Protein AF-A0A538MNM1-F1 (afdb_monomer_lite)

Structure (mmCIF, N/CA/C/O backbone):
data_AF-A0A538MNM1-F1
#
_entry.id   AF-A0A538MNM1-F1
#
loop_
_atom_site.group_PDB
_atom_site.id
_atom_site.type_symbol
_atom_site.label_atom_id
_atom_site.label_alt_id
_atom_site.label_comp_id
_atom_site.label_asym_id
_atom_site.label_entity_id
_atom_site.label_seq_id
_atom_site.pdbx_PDB_ins_code
_atom_site.Cartn_x
_atom_site.Cartn_y
_atom_site.Cartn_z
_atom_site.occupancy
_atom_site.B_iso_or_equiv
_atom_site.auth_seq_id
_atom_site.auth_comp_id
_atom_site.auth_asym_id
_atom_site.auth_atom_id
_atom_site.pdbx_PDB_model_num
ATOM 1 N N . MET A 1 1 ? 36.331 -18.711 -17.391 1.00 46.97 1 MET A N 1
ATOM 2 C CA . MET A 1 1 ? 35.093 -18.737 -18.204 1.00 46.97 1 MET A CA 1
ATOM 3 C C . MET A 1 1 ? 33.876 -18.802 -17.278 1.00 46.97 1 MET A C 1
ATOM 5 O O . MET A 1 1 ? 33.216 -19.825 -17.212 1.00 46.97 1 MET A O 1
ATOM 9 N N . LEU A 1 2 ? 33.621 -17.735 -16.508 1.00 52.34 2 LEU A N 1
ATOM 10 C CA . LEU A 1 2 ? 32.503 -17.652 -15.543 1.00 52.34 2 LEU A CA 1
ATOM 11 C C . LEU A 1 2 ? 31.282 -16.895 -16.106 1.00 52.34 2 LEU A C 1
ATOM 13 O O . LEU A 1 2 ? 30.198 -16.964 -15.539 1.00 52.34 2 LEU A O 1
ATOM 17 N N . LEU A 1 3 ? 31.442 -16.253 -17.268 1.00 58.28 3 LEU A N 1
ATOM 18 C CA . LEU A 1 3 ? 30.404 -15.478 -17.957 1.00 58.28 3 LEU A CA 1
ATOM 19 C C . LEU A 1 3 ? 29.110 -16.267 -18.270 1.00 58.28 3 LEU A C 1
ATOM 21 O O . LEU A 1 3 ? 28.033 -15.699 -18.104 1.00 58.28 3 LEU A O 1
ATOM 25 N N . PRO A 1 4 ? 29.139 -17.566 -18.646 1.00 61.34 4 PRO A N 1
ATOM 26 C CA . PRO A 1 4 ? 27.897 -18.319 -18.862 1.00 61.34 4 PRO A CA 1
ATOM 27 C C . PRO A 1 4 ? 27.121 -18.600 -17.564 1.00 61.34 4 PRO A C 1
ATOM 29 O O . PRO A 1 4 ? 25.900 -18.735 -17.586 1.00 61.34 4 PRO A O 1
ATOM 32 N N . ILE A 1 5 ? 27.820 -18.677 -16.427 1.00 59.09 5 ILE A N 1
ATOM 33 C CA . ILE A 1 5 ? 27.233 -18.986 -15.115 1.00 59.09 5 ILE A CA 1
ATOM 34 C C . ILE A 1 5 ? 26.576 -17.735 -14.516 1.00 59.09 5 ILE A C 1
ATOM 36 O O . ILE A 1 5 ? 25.496 -17.836 -13.938 1.00 59.09 5 ILE A O 1
ATOM 40 N N . GLU A 1 6 ? 27.161 -16.552 -14.728 1.00 53.91 6 GLU A N 1
ATOM 41 C CA . GLU A 1 6 ? 26.518 -15.269 -14.402 1.00 53.91 6 GLU A CA 1
ATOM 42 C C . GLU A 1 6 ? 25.261 -15.019 -15.254 1.00 53.91 6 GLU A C 1
ATOM 44 O O . GLU A 1 6 ? 24.259 -14.524 -14.744 1.00 53.91 6 GLU A O 1
ATOM 49 N N . GLY A 1 7 ? 25.250 -15.444 -16.523 1.00 58.72 7 GLY A N 1
ATOM 50 C CA . GLY A 1 7 ? 24.048 -15.387 -17.366 1.00 58.72 7 GLY A CA 1
ATOM 51 C C . GLY A 1 7 ? 22.879 -16.221 -16.818 1.00 58.72 7 GLY A C 1
ATOM 52 O O . GLY A 1 7 ? 21.736 -15.763 -16.813 1.00 58.72 7 GLY A O 1
ATOM 53 N N . LEU A 1 8 ? 23.156 -17.419 -16.290 1.00 55.00 8 LEU A N 1
ATOM 54 C CA . LEU A 1 8 ? 22.131 -18.311 -15.732 1.00 55.00 8 LEU A CA 1
ATOM 55 C C . LEU A 1 8 ? 21.562 -17.804 -14.392 1.00 55.00 8 LEU A C 1
ATOM 57 O O . LEU A 1 8 ? 20.381 -18.006 -14.097 1.00 55.00 8 LEU A O 1
ATOM 61 N N . THR A 1 9 ? 22.374 -17.116 -13.583 1.00 54.50 9 THR A N 1
ATOM 62 C CA . THR A 1 9 ? 21.920 -16.504 -12.322 1.00 54.50 9 THR A CA 1
ATOM 63 C C . THR A 1 9 ? 21.177 -15.184 -12.553 1.00 54.50 9 THR A C 1
ATOM 65 O O . THR A 1 9 ? 20.186 -14.924 -11.867 1.00 54.50 9 THR A O 1
ATOM 68 N N . LEU A 1 10 ? 21.548 -14.399 -13.574 1.00 53.25 10 LEU A N 1
ATOM 69 C CA . LEU A 1 10 ? 20.801 -13.210 -14.014 1.00 53.25 10 LEU A CA 1
ATOM 70 C C . LEU A 1 10 ? 19.391 -13.554 -14.533 1.00 53.25 10 LEU A C 1
ATOM 72 O O . LEU A 1 10 ? 18.435 -12.835 -14.233 1.00 53.25 10 LEU A O 1
ATOM 76 N N . LEU A 1 11 ? 19.223 -14.691 -15.218 1.00 51.47 11 LEU A N 1
ATOM 77 C CA . LEU A 1 11 ? 17.914 -15.200 -15.662 1.00 51.47 11 LEU A CA 1
ATOM 78 C C . LEU A 1 11 ? 16.938 -15.449 -14.494 1.00 51.47 11 LEU A C 1
ATOM 80 O O . LEU A 1 11 ? 15.735 -15.208 -14.622 1.00 51.47 1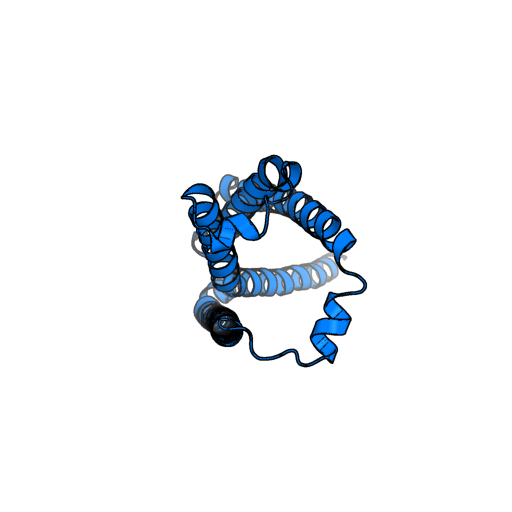1 LEU A O 1
ATOM 84 N N . SER A 1 12 ? 17.446 -15.858 -13.325 1.00 54.69 12 SER A N 1
ATOM 85 C CA . SER A 1 12 ? 16.614 -16.055 -12.127 1.00 54.69 12 SER A CA 1
ATOM 86 C C . SER A 1 12 ? 16.127 -14.732 -11.522 1.00 54.69 12 SER A C 1
ATOM 88 O O . SER A 1 12 ? 14.998 -14.657 -11.036 1.00 54.69 12 SER A O 1
ATOM 90 N N . LEU A 1 13 ? 16.927 -13.661 -11.603 1.00 56.53 13 LEU A N 1
ATOM 91 C CA . LEU A 1 13 ? 16.512 -12.322 -11.168 1.00 56.53 13 LEU A CA 1
ATOM 92 C C . LEU A 1 13 ? 15.432 -11.736 -12.089 1.00 56.53 13 LEU A C 1
ATOM 94 O O . LEU A 1 13 ? 14.475 -11.141 -11.598 1.00 56.53 13 LEU A O 1
ATOM 98 N N . HIS A 1 14 ? 15.523 -11.970 -13.401 1.00 61.38 14 HIS A N 1
ATOM 99 C CA . HIS A 1 14 ? 14.520 -11.520 -14.376 1.00 61.38 14 HIS A CA 1
ATOM 100 C C . HIS A 1 14 ? 13.169 -12.241 -14.210 1.00 61.38 14 HIS A C 1
ATOM 102 O O . HIS A 1 14 ? 12.095 -11.627 -14.262 1.00 61.38 14 HIS A O 1
ATOM 108 N N . SER A 1 15 ? 13.207 -13.548 -13.927 1.00 66.25 15 SER A N 1
ATOM 109 C CA . SER A 1 15 ? 12.001 -14.325 -13.618 1.00 66.25 15 SER A CA 1
ATOM 110 C C . SER A 1 15 ? 11.307 -13.810 -12.352 1.00 66.25 15 SER A C 1
ATOM 112 O O . SER A 1 15 ? 10.085 -13.653 -12.336 1.00 66.25 15 SER A O 1
ATOM 114 N N . LEU A 1 16 ? 12.067 -13.503 -11.296 1.00 80.75 16 LEU A N 1
ATOM 115 C CA . LEU A 1 16 ? 11.507 -12.963 -10.054 1.00 80.75 16 LEU A CA 1
ATOM 116 C C . LEU A 1 16 ? 11.019 -11.519 -10.206 1.00 80.75 16 LEU A C 1
ATOM 118 O O . LEU A 1 16 ? 10.040 -11.149 -9.560 1.00 80.75 16 LEU A O 1
ATOM 122 N N . LEU A 1 17 ? 11.639 -10.726 -11.083 1.00 85.00 17 LEU A N 1
ATOM 123 C CA . LEU A 1 17 ? 11.197 -9.364 -11.382 1.00 85.00 17 LEU A CA 1
ATOM 124 C C . LEU A 1 17 ? 9.792 -9.349 -12.002 1.00 85.00 17 LEU A C 1
ATOM 126 O O . LEU A 1 17 ? 8.940 -8.567 -11.588 1.00 85.00 17 LEU A O 1
ATOM 130 N N . SER A 1 18 ? 9.515 -10.274 -12.920 1.00 86.19 18 SER A N 1
ATOM 131 C CA . SER A 1 18 ? 8.185 -10.427 -13.535 1.00 86.19 18 SER A CA 1
ATOM 132 C C . SER A 1 18 ? 7.119 -10.766 -12.505 1.00 86.19 18 SER A C 1
ATOM 134 O O . SER A 1 18 ? 6.041 -10.173 -12.481 1.00 86.19 18 SER A O 1
ATOM 136 N N . VAL A 1 19 ? 7.441 -11.716 -11.622 1.00 89.56 19 VAL A N 1
ATOM 137 C CA . VAL A 1 19 ? 6.560 -12.108 -10.520 1.00 89.56 19 VAL A CA 1
ATOM 138 C C . VAL A 1 19 ? 6.349 -10.927 -9.579 1.00 89.56 19 VAL A C 1
ATOM 140 O O . VAL A 1 19 ? 5.213 -10.658 -9.204 1.00 89.56 19 VAL A O 1
ATOM 143 N N . HIS A 1 20 ? 7.401 -10.180 -9.240 1.00 90.25 20 HIS A N 1
ATOM 144 C CA . HIS A 1 20 ? 7.306 -8.978 -8.415 1.00 90.25 20 HIS A CA 1
ATOM 145 C C . HIS A 1 20 ? 6.365 -7.934 -9.031 1.00 90.25 20 HIS A C 1
ATOM 147 O O . HIS A 1 20 ? 5.483 -7.436 -8.334 1.00 90.25 20 HIS A O 1
ATOM 153 N N . MET A 1 21 ? 6.501 -7.644 -10.328 1.00 91.44 21 MET A N 1
ATOM 154 C CA . MET A 1 21 ? 5.630 -6.701 -11.037 1.00 91.44 21 MET A CA 1
ATOM 155 C C . MET A 1 21 ? 4.173 -7.178 -11.044 1.00 91.44 21 MET A C 1
ATOM 157 O O . MET A 1 21 ? 3.278 -6.416 -10.680 1.00 91.44 21 MET A O 1
ATOM 161 N N . LEU A 1 22 ? 3.922 -8.446 -11.388 1.00 92.00 22 LEU A N 1
ATOM 162 C CA . LEU A 1 22 ? 2.568 -9.009 -11.421 1.00 92.00 22 LEU A CA 1
ATOM 163 C C . LEU A 1 22 ? 1.917 -9.046 -10.040 1.00 92.00 22 LEU A C 1
ATOM 165 O O . LEU A 1 22 ? 0.761 -8.654 -9.895 1.00 92.00 22 LEU A O 1
ATOM 169 N N . VAL A 1 23 ? 2.655 -9.480 -9.018 1.00 93.19 23 VAL A N 1
ATOM 170 C CA . VAL A 1 23 ? 2.182 -9.477 -7.629 1.00 93.19 23 VAL A CA 1
ATOM 171 C C . VAL A 1 23 ? 1.930 -8.044 -7.165 1.00 93.19 23 VAL A C 1
ATOM 173 O O . VAL A 1 23 ? 0.896 -7.779 -6.557 1.00 93.19 23 VAL A O 1
ATOM 176 N N . GLY A 1 24 ? 2.820 -7.106 -7.495 1.00 93.12 24 GLY A N 1
ATOM 177 C CA . GLY A 1 24 ? 2.649 -5.684 -7.211 1.00 93.12 24 GLY A CA 1
ATOM 178 C C . GLY A 1 24 ? 1.350 -5.141 -7.801 1.00 93.12 24 GLY A C 1
ATOM 179 O O . GLY A 1 24 ? 0.529 -4.590 -7.073 1.00 93.12 24 GLY A O 1
ATOM 180 N N . VAL A 1 25 ? 1.101 -5.375 -9.089 1.00 94.75 25 VAL A N 1
ATOM 181 C CA . VAL A 1 25 ? -0.138 -4.956 -9.760 1.00 94.75 25 VAL A CA 1
ATOM 182 C C . VAL A 1 25 ? -1.369 -5.633 -9.144 1.00 94.75 25 VAL A C 1
ATOM 184 O O . VAL A 1 25 ? -2.357 -4.960 -8.839 1.00 94.75 25 VAL A O 1
ATOM 187 N N . ALA A 1 26 ? -1.305 -6.941 -8.882 1.00 94.94 26 ALA A N 1
ATOM 188 C CA . ALA A 1 26 ? -2.405 -7.699 -8.285 1.00 94.94 26 ALA A CA 1
ATOM 189 C C . ALA A 1 26 ? -2.782 -7.209 -6.879 1.00 94.94 26 ALA A C 1
ATOM 191 O O . ALA A 1 26 ? -3.944 -7.289 -6.473 1.00 94.94 26 ALA A O 1
ATOM 192 N N . LEU A 1 27 ? -1.812 -6.693 -6.122 1.00 95.69 27 LEU A N 1
ATOM 193 C CA . LEU A 1 27 ? -2.020 -6.189 -4.768 1.00 95.69 27 LEU A CA 1
ATOM 194 C C . LEU A 1 27 ? -2.622 -4.779 -4.721 1.00 95.69 27 LEU A C 1
ATOM 196 O O . LEU A 1 27 ? -3.124 -4.397 -3.660 1.00 95.69 27 LEU A O 1
ATOM 200 N N . ILE A 1 28 ? -2.652 -4.029 -5.831 1.00 95.31 28 ILE A N 1
ATOM 201 C CA . ILE A 1 28 ? -3.185 -2.656 -5.852 1.00 95.31 28 ILE A CA 1
ATOM 202 C C . ILE A 1 28 ? -4.635 -2.603 -5.339 1.00 95.31 28 ILE A C 1
ATOM 204 O O . ILE A 1 28 ? -4.885 -1.856 -4.387 1.00 95.31 28 ILE A O 1
ATOM 208 N N . PRO A 1 29 ? -5.606 -3.386 -5.862 1.00 95.88 29 PRO A N 1
ATOM 209 C CA . PRO A 1 29 ? -6.990 -3.258 -5.402 1.00 95.88 29 PRO A CA 1
ATOM 210 C C . PRO A 1 29 ? -7.206 -3.694 -3.940 1.00 95.88 29 PRO A C 1
ATOM 212 O O . PRO A 1 29 ? -7.885 -2.968 -3.207 1.00 95.88 29 PRO A O 1
ATOM 215 N N . PRO A 1 30 ? -6.626 -4.810 -3.445 1.00 95.25 30 PRO A N 1
ATOM 216 C CA . PRO A 1 30 ? -6.686 -5.157 -2.024 1.00 95.25 30 PRO A CA 1
ATOM 217 C C . PRO A 1 30 ? -6.080 -4.090 -1.104 1.00 95.25 30 PRO A C 1
ATOM 219 O O . PRO A 1 30 ? -6.656 -3.777 -0.057 1.00 95.25 30 PRO A O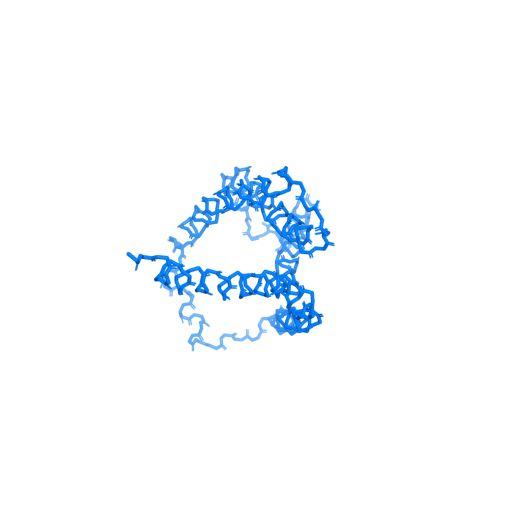 1
ATOM 222 N N . VAL A 1 31 ? -4.940 -3.503 -1.485 1.00 95.50 31 VAL A N 1
ATOM 223 C CA . VAL A 1 31 ? -4.292 -2.430 -0.717 1.00 95.50 31 VAL A CA 1
ATOM 224 C C . VAL A 1 31 ? -5.152 -1.170 -0.723 1.00 95.50 31 VAL A C 1
ATOM 226 O O . VAL A 1 31 ? -5.384 -0.595 0.341 1.00 95.50 31 VAL A O 1
ATOM 229 N N . ALA A 1 32 ? -5.711 -0.784 -1.870 1.00 95.25 32 ALA A N 1
ATOM 230 C CA . ALA A 1 32 ? -6.636 0.341 -1.971 1.00 95.25 32 ALA A CA 1
ATOM 231 C C . ALA A 1 32 ? -7.877 0.133 -1.088 1.00 95.25 32 ALA A C 1
ATOM 233 O O . ALA A 1 32 ? -8.256 1.027 -0.328 1.00 95.25 32 ALA A O 1
ATOM 234 N N . LEU A 1 33 ? -8.461 -1.072 -1.094 1.00 95.31 33 LEU A N 1
ATOM 235 C CA . LEU A 1 33 ? -9.578 -1.426 -0.216 1.00 95.31 33 LEU A CA 1
ATOM 236 C C . LEU A 1 33 ? -9.186 -1.320 1.267 1.00 95.31 33 LEU A C 1
ATOM 238 O O . LEU A 1 33 ? -9.946 -0.802 2.094 1.00 95.31 33 LEU A O 1
ATOM 242 N N . LYS A 1 34 ? -7.991 -1.796 1.629 1.00 93.44 34 LYS A N 1
ATOM 243 C CA . LYS A 1 34 ? -7.470 -1.723 2.998 1.00 93.44 34 LYS A CA 1
ATOM 244 C C . LYS A 1 34 ? -7.254 -0.277 3.444 1.00 93.44 34 LYS A C 1
ATOM 246 O O . LYS A 1 34 ? -7.678 0.072 4.548 1.00 93.44 34 LYS A O 1
ATOM 251 N N . LEU A 1 35 ? -6.636 0.556 2.611 1.00 94.38 35 LEU A N 1
ATOM 252 C CA . LEU A 1 35 ? -6.393 1.967 2.908 1.00 94.38 35 LEU A CA 1
ATOM 253 C C . 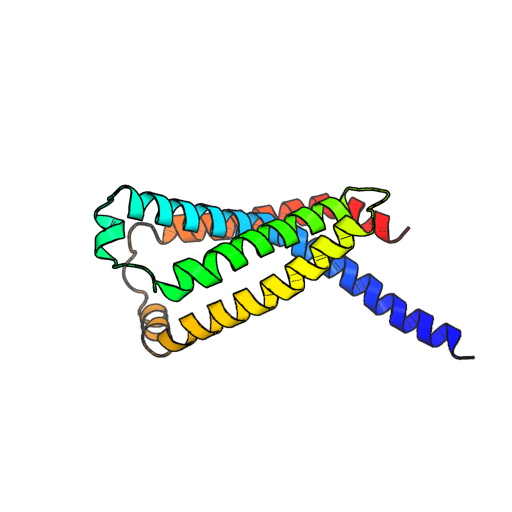LEU A 1 35 ? -7.711 2.737 3.001 1.00 94.38 35 LEU A 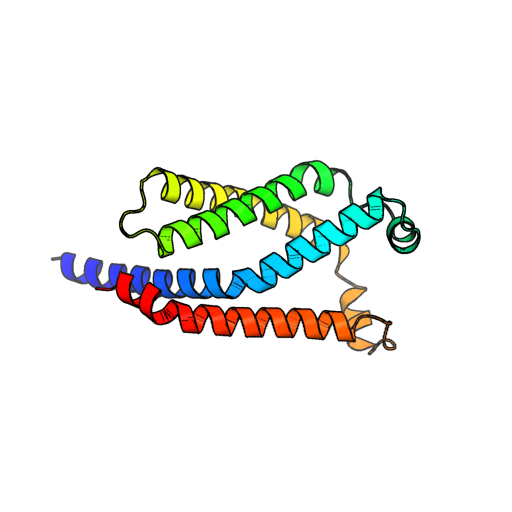C 1
ATOM 255 O O . LEU A 1 35 ? -7.963 3.375 4.020 1.00 94.38 35 LEU A O 1
ATOM 259 N N . GLY A 1 36 ? -8.597 2.587 2.014 1.00 94.81 36 GLY A N 1
ATOM 260 C CA . GLY A 1 36 ? -9.900 3.252 1.985 1.00 94.81 36 GLY A CA 1
ATOM 261 C C . GLY A 1 36 ? -10.780 2.875 3.177 1.00 94.81 36 GLY A C 1
ATOM 262 O O . GLY A 1 36 ? -11.318 3.746 3.856 1.00 94.81 36 GLY A O 1
ATOM 263 N N . SER A 1 37 ? -10.865 1.585 3.519 1.00 90.94 37 SER A N 1
ATOM 264 C CA . SER A 1 37 ? -11.623 1.148 4.701 1.00 90.94 37 SER A CA 1
ATOM 265 C C . SER A 1 37 ? -11.007 1.635 6.018 1.00 90.94 37 SER A C 1
ATOM 267 O O . SER A 1 37 ? -11.738 1.962 6.955 1.00 90.94 37 SER A O 1
ATOM 269 N N . THR A 1 38 ? -9.679 1.722 6.109 1.00 90.69 38 THR A N 1
ATOM 270 C CA . THR A 1 38 ? -8.991 2.246 7.299 1.00 90.69 38 THR A CA 1
ATOM 271 C C . THR A 1 38 ? -9.220 3.749 7.442 1.00 90.69 38 THR A C 1
ATOM 273 O O . THR A 1 38 ? -9.581 4.207 8.527 1.00 90.69 38 THR A O 1
ATOM 276 N N . PHE A 1 39 ? -9.101 4.500 6.347 1.00 90.75 39 PHE A N 1
ATOM 277 C CA . PHE A 1 39 ? -9.355 5.936 6.311 1.00 90.75 39 PHE A CA 1
ATOM 278 C C . PHE A 1 39 ? -10.819 6.261 6.617 1.00 90.75 39 PHE A C 1
ATOM 280 O O . PHE A 1 39 ? -11.099 7.122 7.445 1.00 90.75 39 PHE A O 1
ATOM 287 N N . TYR A 1 40 ? -11.762 5.501 6.053 1.00 91.56 40 TYR A N 1
ATOM 288 C CA . TYR A 1 40 ? -13.182 5.629 6.373 1.00 91.56 40 TYR A CA 1
ATOM 289 C C . TYR A 1 40 ? -13.439 5.462 7.875 1.00 91.56 40 TYR A C 1
ATOM 291 O O . TYR A 1 40 ? -14.103 6.290 8.493 1.00 91.56 40 TYR A O 1
ATOM 299 N N . ARG A 1 41 ? -12.868 4.426 8.502 1.00 88.50 41 ARG A N 1
ATOM 300 C CA . ARG A 1 41 ? -12.997 4.208 9.953 1.00 88.50 41 ARG A CA 1
ATOM 301 C C . ARG A 1 41 ? -12.372 5.340 10.763 1.00 88.50 41 ARG A C 1
ATOM 303 O O . ARG A 1 41 ? -12.954 5.756 11.760 1.00 88.50 41 ARG A O 1
ATOM 310 N N . PHE A 1 42 ? -11.207 5.827 10.343 1.00 88.56 42 PHE A N 1
ATOM 311 C CA . PHE A 1 42 ? -10.526 6.959 10.964 1.00 88.56 42 PHE A CA 1
ATOM 312 C C . PHE A 1 42 ? -11.391 8.224 10.914 1.00 88.56 42 PHE A C 1
ATOM 314 O O . PHE A 1 42 ? -11.611 8.859 11.944 1.00 88.56 42 PHE A O 1
ATOM 321 N N . PHE A 1 43 ? -11.940 8.539 9.741 1.00 91.38 43 PHE A N 1
ATOM 322 C CA . PHE A 1 43 ? -12.808 9.690 9.532 1.00 91.38 43 PHE A CA 1
ATOM 323 C C . PHE A 1 43 ? -14.085 9.580 10.369 1.00 91.38 43 PHE A C 1
ATOM 325 O O . PHE A 1 43 ? -14.436 10.503 11.098 1.00 91.38 43 PHE A O 1
ATOM 332 N N . ARG A 1 44 ? -14.747 8.417 10.353 1.00 90.38 44 ARG A N 1
ATOM 333 C CA . ARG A 1 44 ? -15.957 8.154 11.151 1.00 90.38 44 ARG A CA 1
ATOM 334 C C . ARG A 1 44 ? -15.711 8.228 12.657 1.00 90.38 44 ARG A C 1
ATOM 336 O O . ARG A 1 44 ? -16.595 8.658 13.393 1.00 90.38 44 ARG A O 1
ATOM 343 N N . TYR A 1 45 ? -14.526 7.826 13.112 1.00 88.31 45 TYR A N 1
ATOM 344 C CA . TYR A 1 45 ? -14.125 7.958 14.511 1.00 88.31 45 TYR A CA 1
ATOM 345 C C . TYR A 1 45 ? -14.019 9.433 14.919 1.00 88.31 45 TYR A C 1
ATOM 347 O O . TYR A 1 45 ? -14.598 9.832 15.927 1.00 88.31 45 TYR A O 1
ATOM 355 N N . TYR A 1 46 ? -13.322 10.253 14.126 1.00 88.62 46 TYR A N 1
ATOM 356 C CA . TYR A 1 46 ? -13.097 11.664 14.457 1.00 88.62 46 TYR A CA 1
ATOM 357 C C . TYR A 1 46 ? -14.282 12.585 14.179 1.00 88.62 46 TYR A C 1
ATOM 359 O O . TYR A 1 46 ? -14.397 13.623 14.817 1.00 88.62 46 TYR A O 1
ATOM 367 N N . THR A 1 47 ? -15.205 12.176 13.313 1.00 93.38 47 THR A N 1
ATOM 368 C CA . THR A 1 47 ? -16.496 12.857 13.115 1.00 93.38 47 THR A CA 1
ATOM 369 C C . THR A 1 47 ? -17.549 12.467 14.157 1.00 93.38 47 THR A C 1
ATOM 371 O O . THR A 1 47 ? -18.699 12.878 14.060 1.00 93.38 47 THR A O 1
ATOM 374 N N . GLY A 1 48 ? -17.176 11.688 15.180 1.00 88.31 48 GLY A N 1
ATOM 375 C CA . GLY A 1 48 ? -18.018 11.481 16.358 1.00 88.31 48 GLY A CA 1
ATOM 376 C C . GLY A 1 48 ? -18.985 10.298 16.290 1.00 88.31 48 GLY A C 1
ATOM 377 O O . GLY A 1 48 ? -19.841 10.178 17.160 1.00 88.31 48 GLY A O 1
ATOM 378 N N . SER A 1 49 ? -18.868 9.395 15.313 1.00 89.12 49 SER A N 1
ATOM 379 C CA . SER A 1 49 ? -19.803 8.271 15.178 1.00 89.12 49 SER A CA 1
ATOM 380 C C . SER A 1 49 ? -19.732 7.310 16.379 1.00 89.12 49 SER A C 1
ATOM 382 O O . SER A 1 49 ? -18.697 6.678 16.606 1.00 89.12 49 SER A O 1
ATOM 384 N N . ALA A 1 50 ? -20.853 7.150 17.097 1.00 86.50 50 ALA A N 1
ATOM 385 C CA . ALA A 1 50 ? -20.969 6.338 18.320 1.00 86.50 50 ALA A CA 1
ATOM 386 C C . ALA A 1 50 ? -20.417 4.909 18.155 1.00 86.50 50 ALA A C 1
ATOM 388 O O . ALA A 1 50 ? -19.495 4.517 18.866 1.00 86.50 50 ALA A O 1
ATOM 389 N N . ILE A 1 51 ? -20.836 4.211 17.091 1.00 83.88 51 ILE A N 1
ATOM 390 C CA . IL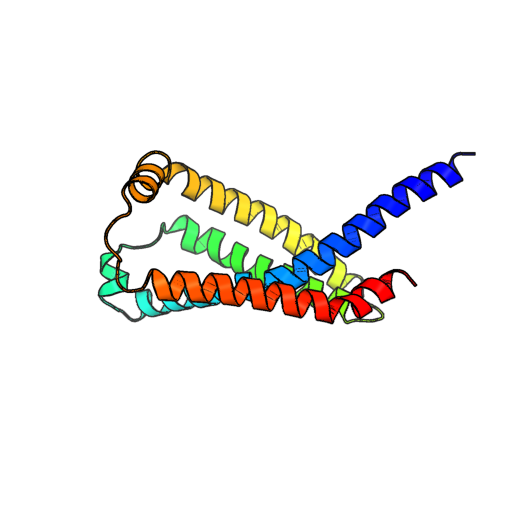E A 1 51 ? -20.401 2.842 16.741 1.00 83.88 51 ILE A CA 1
ATOM 391 C C . ILE A 1 51 ? -18.866 2.697 16.640 1.00 83.88 51 ILE A C 1
ATOM 393 O O . ILE A 1 51 ? -18.317 1.613 16.857 1.00 83.88 51 ILE A O 1
ATOM 397 N N . PHE A 1 52 ? -18.150 3.759 16.253 1.00 81.31 52 PHE A N 1
ATOM 398 C CA . PHE A 1 52 ? -16.689 3.739 16.132 1.00 81.31 52 PHE A CA 1
ATOM 399 C C . PHE A 1 52 ? -15.984 4.219 17.400 1.00 81.31 52 PHE A C 1
ATOM 401 O O . PHE A 1 52 ? -14.893 3.729 17.680 1.00 81.31 52 PHE A O 1
ATOM 408 N N . ARG A 1 53 ? -16.597 5.125 18.170 1.00 83.94 53 ARG A N 1
ATOM 409 C CA . ARG A 1 53 ? -16.058 5.615 19.447 1.00 83.94 53 ARG A CA 1
ATOM 410 C C . ARG A 1 53 ? -16.164 4.583 20.566 1.00 83.94 53 ARG A C 1
ATOM 412 O O . ARG A 1 53 ? -15.216 4.439 21.329 1.00 83.94 53 ARG A O 1
ATOM 419 N N . GLU A 1 54 ? -17.259 3.827 20.617 1.00 85.19 54 GLU A N 1
ATOM 420 C CA . GLU A 1 54 ? -17.482 2.750 21.599 1.00 85.19 54 GLU A CA 1
ATOM 421 C C . GLU A 1 54 ? -16.422 1.642 21.521 1.00 85.19 54 GLU A C 1
ATOM 423 O O . GLU A 1 54 ? -16.142 0.973 22.509 1.00 85.19 54 GLU A O 1
ATOM 428 N N . LYS A 1 55 ? -15.770 1.476 20.363 1.00 78.12 55 LYS A N 1
ATOM 429 C CA . LYS A 1 55 ? -14.672 0.512 20.170 1.00 78.12 55 LYS A CA 1
ATOM 430 C C . LYS A 1 55 ? -13.344 0.953 20.796 1.00 78.12 55 LYS A C 1
ATOM 432 O O . LYS A 1 55 ? -12.371 0.209 20.708 1.00 78.12 55 LYS A O 1
ATOM 437 N N . GLY A 1 56 ? -13.306 2.138 21.402 1.00 74.69 56 GLY A N 1
ATOM 438 C CA . GLY A 1 56 ? -12.128 2.706 22.041 1.00 74.69 56 GLY A CA 1
ATOM 439 C C . GLY A 1 56 ? -11.121 3.319 21.057 1.00 74.69 56 GLY A C 1
ATOM 440 O O . GLY A 1 56 ? -11.175 3.079 19.844 1.00 74.69 56 GLY A O 1
ATOM 441 N N . PRO A 1 57 ? -10.199 4.156 21.563 1.00 70.75 57 PRO A N 1
ATOM 442 C CA . PRO A 1 57 ? -9.166 4.777 20.747 1.00 70.75 57 PRO A CA 1
ATOM 443 C C . PRO A 1 57 ? -8.153 3.733 20.238 1.00 70.75 57 PRO A C 1
ATOM 445 O O . PRO A 1 57 ? -7.742 2.851 20.993 1.00 70.75 57 PRO A O 1
ATOM 448 N N . PRO A 1 58 ? -7.683 3.837 18.978 1.00 69.75 58 PRO A N 1
ATOM 449 C CA . PRO A 1 58 ? -6.525 3.077 18.511 1.00 69.75 58 PRO A CA 1
ATOM 450 C C . PRO A 1 58 ? -5.293 3.369 19.378 1.00 69.75 58 PRO A C 1
ATOM 452 O O . PRO A 1 58 ? -5.162 4.481 19.891 1.00 69.75 58 PRO A O 1
ATOM 455 N N . GLN A 1 59 ? -4.353 2.423 19.470 1.00 78.19 59 GLN A N 1
ATOM 456 C CA . GLN A 1 59 ? -3.080 2.643 20.169 1.00 78.19 59 GLN A CA 1
ATOM 457 C C . GLN A 1 59 ? -2.382 3.907 19.637 1.00 78.19 59 GLN A C 1
ATOM 459 O O . GLN A 1 59 ? -2.019 3.981 18.459 1.00 78.19 59 GLN A O 1
ATOM 464 N N . LEU A 1 60 ? -2.214 4.908 20.508 1.00 77.06 60 LEU A N 1
ATOM 465 C CA . LEU A 1 60 ? -1.866 6.279 20.122 1.00 77.06 60 LEU A CA 1
ATOM 466 C C . LEU A 1 60 ? -0.514 6.367 19.397 1.00 77.06 60 LEU A C 1
ATOM 468 O O . LEU A 1 60 ? -0.417 6.999 18.348 1.00 77.06 60 LEU A O 1
ATOM 472 N N . VAL A 1 61 ? 0.500 5.661 19.903 1.00 76.69 61 VAL A N 1
ATOM 473 C CA . VAL A 1 61 ? 1.850 5.629 19.313 1.00 76.69 61 VAL A CA 1
ATOM 474 C C . VAL A 1 61 ? 1.823 5.041 17.899 1.00 76.69 61 VAL A C 1
ATOM 476 O O . VAL A 1 61 ? 2.361 5.632 16.963 1.00 76.69 61 VAL A O 1
ATOM 479 N N . MET A 1 62 ? 1.122 3.918 17.710 1.00 81.81 62 MET A N 1
ATOM 480 C CA . MET A 1 62 ? 0.966 3.284 16.395 1.00 81.81 62 MET A CA 1
ATOM 481 C C . MET A 1 62 ? 0.201 4.178 15.417 1.00 81.81 62 MET A C 1
ATOM 483 O O . MET A 1 62 ? 0.481 4.164 14.222 1.00 81.81 62 MET A O 1
ATOM 487 N N . ARG A 1 63 ? -0.754 4.967 15.916 1.00 82.62 63 ARG A N 1
ATOM 488 C CA . ARG A 1 63 ? -1.563 5.881 15.107 1.00 82.62 63 ARG A CA 1
ATOM 489 C C . ARG A 1 63 ? -0.787 7.100 14.620 1.00 82.62 63 ARG A C 1
ATOM 491 O O . ARG A 1 63 ? -1.031 7.537 13.503 1.00 82.62 63 ARG A O 1
ATOM 498 N N . ILE A 1 64 ? 0.072 7.668 15.461 1.00 84.62 64 ILE A N 1
ATOM 499 C CA . ILE A 1 64 ? 0.753 8.934 15.164 1.00 84.62 64 ILE A CA 1
ATOM 500 C C . ILE A 1 64 ? 2.064 8.688 14.421 1.00 84.62 64 ILE A C 1
ATOM 502 O O . ILE A 1 64 ? 2.359 9.399 13.470 1.00 84.62 64 ILE A O 1
ATOM 506 N N . LEU A 1 65 ? 2.837 7.678 14.824 1.00 85.19 65 LEU A N 1
ATOM 507 C CA . LEU A 1 65 ? 4.178 7.467 14.276 1.00 85.19 65 LEU A CA 1
ATOM 508 C C . LEU A 1 65 ? 4.174 6.451 13.134 1.00 85.19 65 LEU A C 1
ATOM 510 O O . LEU A 1 65 ? 4.650 6.733 12.040 1.00 85.19 65 LEU A O 1
ATOM 514 N N . VAL A 1 66 ? 3.607 5.267 13.366 1.00 88.69 66 VAL A N 1
ATOM 515 C CA . VAL A 1 66 ? 3.751 4.143 12.426 1.00 88.69 66 VAL A CA 1
ATOM 516 C C . VAL A 1 66 ? 2.740 4.223 11.287 1.00 88.69 66 VAL A C 1
ATOM 518 O O . VAL A 1 66 ? 3.098 4.007 10.134 1.00 88.69 66 VAL A O 1
ATOM 521 N N . ALA A 1 67 ? 1.476 4.543 11.576 1.00 89.81 67 ALA A N 1
ATOM 522 C CA . ALA A 1 67 ? 0.420 4.525 10.569 1.00 89.81 67 ALA A CA 1
ATOM 523 C C . ALA A 1 67 ? 0.638 5.535 9.424 1.00 89.81 67 ALA A C 1
ATOM 525 O O . ALA A 1 67 ? 0.501 5.115 8.275 1.00 89.81 67 ALA A O 1
ATOM 526 N N . PRO A 1 68 ? 1.012 6.811 9.657 1.00 92.81 68 PRO A N 1
ATOM 527 C CA . PRO A 1 68 ? 1.237 7.755 8.563 1.00 92.81 68 PRO A CA 1
ATOM 528 C C . PRO A 1 68 ? 2.428 7.346 7.698 1.00 92.81 68 PRO A C 1
ATOM 530 O O . PRO A 1 68 ? 2.326 7.367 6.474 1.00 92.81 68 PRO A O 1
ATOM 533 N N . VAL A 1 69 ? 3.516 6.887 8.327 1.00 95.44 69 VAL A N 1
ATOM 534 C CA . VAL A 1 69 ? 4.708 6.384 7.631 1.00 95.44 69 VAL A CA 1
ATOM 535 C C . VAL A 1 69 ? 4.367 5.156 6.789 1.00 95.44 69 VAL A C 1
ATOM 537 O O . VAL A 1 69 ? 4.745 5.085 5.621 1.00 95.44 69 VAL A O 1
ATOM 540 N N . LEU A 1 70 ? 3.604 4.208 7.338 1.00 95.12 70 LEU A N 1
ATOM 541 C CA . LEU A 1 70 ? 3.180 3.008 6.621 1.00 95.12 70 LEU A CA 1
ATOM 542 C C . LEU A 1 70 ? 2.276 3.350 5.429 1.00 95.12 70 LEU A C 1
ATOM 544 O O . LEU A 1 70 ? 2.450 2.790 4.350 1.00 95.12 70 LEU A O 1
ATOM 548 N N . VAL A 1 71 ? 1.331 4.278 5.593 1.00 96.44 71 VAL A N 1
ATOM 549 C CA . VAL A 1 71 ? 0.448 4.718 4.502 1.00 96.44 71 VAL A CA 1
ATOM 550 C C . VAL A 1 71 ? 1.247 5.435 3.415 1.00 96.44 71 VAL A C 1
ATOM 552 O O . VAL A 1 71 ? 1.140 5.059 2.251 1.00 96.44 71 VAL A O 1
ATOM 555 N N . ALA A 1 72 ? 2.078 6.415 3.781 1.00 97.06 72 ALA A N 1
ATOM 556 C CA . ALA A 1 72 ? 2.878 7.185 2.831 1.00 97.06 72 ALA A CA 1
ATOM 557 C C . ALA A 1 72 ? 3.858 6.294 2.054 1.00 97.06 72 ALA A C 1
ATOM 559 O O . ALA A 1 72 ? 3.914 6.369 0.830 1.00 97.06 72 ALA A O 1
ATOM 560 N N . SER A 1 73 ? 4.568 5.397 2.743 1.00 97.31 73 SER A N 1
ATOM 561 C CA . SER A 1 73 ? 5.479 4.442 2.099 1.00 97.31 73 SER A CA 1
ATOM 562 C C . SER A 1 73 ? 4.746 3.413 1.238 1.00 97.31 73 SER A C 1
ATOM 564 O O . SER A 1 73 ? 5.256 3.052 0.186 1.00 97.31 73 SER A O 1
ATOM 566 N N . THR A 1 74 ? 3.527 2.994 1.604 1.00 97.19 74 THR A N 1
ATOM 567 C CA . THR A 1 74 ? 2.690 2.144 0.736 1.00 97.19 74 THR A CA 1
ATOM 568 C C . THR A 1 74 ? 2.314 2.887 -0.547 1.00 97.19 74 THR A C 1
ATOM 570 O O . THR A 1 74 ? 2.498 2.358 -1.639 1.00 97.19 74 THR A O 1
ATOM 573 N N . VAL A 1 75 ? 1.828 4.129 -0.442 1.00 97.62 75 VAL A N 1
ATOM 574 C CA . VAL A 1 75 ? 1.482 4.947 -1.618 1.00 97.62 75 VAL A CA 1
ATOM 575 C C . VAL A 1 75 ? 2.713 5.189 -2.491 1.00 97.62 75 VAL A C 1
ATOM 577 O O . VAL A 1 75 ? 2.637 5.010 -3.703 1.00 97.62 75 VAL A O 1
ATOM 580 N N . GLY A 1 76 ? 3.855 5.522 -1.883 1.00 97.62 76 GLY A N 1
ATOM 581 C CA . GLY A 1 76 ? 5.127 5.699 -2.577 1.00 97.62 76 GLY A CA 1
ATOM 582 C C . GLY A 1 76 ? 5.582 4.428 -3.290 1.00 97.62 76 GLY A C 1
ATOM 583 O O . GLY A 1 76 ? 5.904 4.485 -4.472 1.00 97.62 76 GLY A O 1
ATOM 584 N N . LEU A 1 77 ? 5.541 3.274 -2.621 1.00 97.38 77 LEU A N 1
ATOM 585 C CA . LEU A 1 77 ? 5.965 1.984 -3.168 1.00 97.38 77 LEU A CA 1
ATOM 586 C C . LEU A 1 77 ? 5.119 1.565 -4.377 1.00 97.38 77 LEU A C 1
ATOM 588 O O . LEU A 1 77 ? 5.666 1.287 -5.442 1.00 97.38 77 LEU A O 1
ATOM 592 N N . PHE A 1 78 ? 3.791 1.565 -4.239 1.00 96.62 78 PHE A N 1
ATOM 593 C CA . PHE A 1 78 ? 2.896 1.169 -5.329 1.00 96.62 78 PHE A CA 1
ATOM 594 C C . PHE A 1 78 ? 2.853 2.216 -6.447 1.00 96.62 78 PHE A C 1
ATOM 596 O O . PHE A 1 78 ? 2.910 1.852 -7.616 1.00 96.62 78 PHE A O 1
ATOM 603 N N . GLY A 1 79 ? 2.808 3.508 -6.110 1.00 96.50 79 GLY A N 1
ATOM 604 C CA . GLY A 1 79 ? 2.789 4.590 -7.095 1.00 96.50 79 GLY A CA 1
ATOM 605 C C . GLY A 1 79 ? 4.065 4.635 -7.934 1.00 96.50 79 GLY A C 1
ATOM 606 O O . GLY A 1 79 ? 3.995 4.679 -9.159 1.00 96.50 79 GLY A O 1
ATOM 607 N N . SER A 1 80 ? 5.233 4.542 -7.292 1.00 96.44 80 SER A N 1
ATOM 608 C CA . SER A 1 80 ? 6.508 4.446 -8.012 1.00 96.44 80 SER A CA 1
ATOM 609 C C . SER A 1 80 ? 6.647 3.129 -8.775 1.00 96.44 80 SER A C 1
ATOM 611 O O . SER A 1 80 ? 7.177 3.149 -9.874 1.00 96.44 80 SER A O 1
ATOM 613 N N . GLY A 1 81 ? 6.134 2.004 -8.261 1.00 94.19 81 GLY A N 1
ATOM 614 C CA . GLY A 1 81 ? 6.146 0.725 -8.980 1.00 94.19 81 GLY A CA 1
ATOM 615 C C . GLY A 1 81 ? 5.323 0.768 -10.270 1.00 94.19 81 GLY A C 1
ATOM 616 O O . GLY A 1 81 ? 5.779 0.312 -11.313 1.00 94.19 81 GLY A O 1
ATOM 617 N N . VAL A 1 82 ? 4.143 1.394 -10.227 1.00 94.44 82 VAL A N 1
ATOM 618 C CA . VAL A 1 82 ? 3.320 1.649 -11.419 1.00 94.44 82 VAL A CA 1
ATOM 619 C C . VAL A 1 82 ? 4.022 2.614 -12.377 1.00 94.44 82 VAL A C 1
ATOM 621 O O . VAL A 1 82 ? 4.020 2.375 -13.581 1.00 94.44 82 VAL A O 1
ATOM 624 N N . ALA A 1 83 ? 4.661 3.671 -11.867 1.00 93.81 83 ALA A N 1
ATOM 625 C CA . ALA A 1 83 ? 5.430 4.595 -12.701 1.00 93.81 83 ALA A CA 1
ATOM 626 C C . ALA A 1 83 ? 6.610 3.896 -13.396 1.00 93.81 83 ALA A C 1
ATOM 628 O O . ALA A 1 83 ? 6.802 4.094 -14.589 1.00 93.81 83 ALA A O 1
ATOM 629 N N . LEU A 1 84 ? 7.357 3.041 -12.688 1.00 92.19 84 LEU A N 1
ATOM 630 C CA . LEU A 1 84 ? 8.420 2.225 -13.284 1.00 92.19 84 LEU A CA 1
ATOM 631 C C . LEU A 1 84 ? 7.877 1.295 -14.370 1.00 92.19 84 LEU A C 1
ATOM 633 O O . LEU A 1 84 ? 8.550 1.098 -15.367 1.00 92.19 84 LEU A O 1
ATOM 637 N N . LEU A 1 85 ? 6.675 0.744 -14.193 1.00 90.25 85 LEU A N 1
ATOM 638 C CA . LEU A 1 85 ? 6.076 -0.169 -15.164 1.00 90.25 85 LEU A CA 1
ATOM 639 C C . LEU A 1 85 ? 5.597 0.546 -16.442 1.00 90.25 85 LEU A C 1
ATOM 641 O O . LEU A 1 85 ? 5.689 -0.030 -17.523 1.00 90.25 85 LEU A O 1
ATOM 645 N N . LEU A 1 86 ? 5.056 1.764 -16.317 1.00 90.25 86 LEU A N 1
ATOM 646 C CA . LEU A 1 86 ? 4.428 2.500 -17.425 1.00 90.25 86 LEU A CA 1
ATOM 647 C C . LEU A 1 86 ? 5.372 3.459 -18.159 1.00 90.25 86 LEU A C 1
ATOM 649 O O . LEU A 1 86 ? 5.109 3.791 -19.311 1.00 90.25 86 LEU A O 1
ATOM 653 N N . LEU A 1 87 ? 6.423 3.953 -17.502 1.00 87.44 87 LEU A N 1
ATOM 654 C CA . LEU A 1 87 ? 7.391 4.844 -18.135 1.00 87.44 87 LEU A CA 1
ATOM 655 C C . LEU A 1 87 ? 8.380 4.024 -18.964 1.00 87.44 87 LEU A C 1
ATOM 657 O O . LEU A 1 87 ? 9.017 3.115 -18.447 1.00 87.44 87 LEU A O 1
ATOM 661 N N . GLU A 1 88 ? 8.559 4.398 -20.229 1.00 74.94 88 GLU A N 1
ATOM 662 C CA . GLU A 1 88 ? 9.544 3.774 -21.127 1.00 74.94 88 GLU A CA 1
ATOM 663 C C . GLU A 1 88 ? 10.988 4.043 -20.667 1.00 74.94 88 GLU A C 1
ATOM 665 O O . GLU A 1 88 ? 11.874 3.201 -20.808 1.00 74.94 88 GLU A O 1
ATOM 670 N N . HIS A 1 89 ? 11.224 5.217 -20.070 1.00 77.94 89 HIS A N 1
ATOM 671 C CA . HIS A 1 89 ? 12.531 5.662 -19.580 1.00 77.94 89 HIS A CA 1
ATOM 672 C C . HIS A 1 89 ? 12.427 6.195 -18.144 1.00 77.94 89 HIS A C 1
ATOM 674 O O . HIS A 1 89 ? 12.490 7.410 -17.917 1.00 77.94 89 HIS A O 1
ATOM 680 N N . PRO A 1 90 ? 12.228 5.319 -17.144 1.00 79.19 90 PRO A N 1
ATOM 681 C CA . PRO A 1 90 ? 12.154 5.753 -15.762 1.00 79.19 90 PRO A CA 1
ATOM 682 C C . PRO A 1 90 ? 13.501 6.335 -15.326 1.00 79.19 90 PRO A C 1
ATOM 684 O O . PRO A 1 90 ? 14.552 5.711 -15.466 1.00 79.19 90 PRO A O 1
ATOM 687 N N . ASN A 1 91 ? 13.475 7.548 -14.777 1.00 86.94 91 ASN A N 1
ATOM 688 C CA . ASN A 1 91 ? 14.687 8.183 -14.274 1.00 86.94 91 ASN A CA 1
ATOM 689 C C . ASN A 1 91 ? 15.146 7.553 -12.942 1.00 86.94 91 ASN A C 1
ATOM 691 O O . ASN A 1 91 ? 14.403 6.854 -12.243 1.00 86.94 91 ASN A O 1
ATOM 695 N N . SER A 1 92 ? 16.388 7.849 -12.555 1.00 90.31 92 SER A N 1
ATOM 696 C CA . SER A 1 92 ? 16.992 7.358 -11.308 1.00 90.31 92 SER A CA 1
ATOM 697 C C . SER A 1 92 ? 16.221 7.776 -10.050 1.00 90.31 92 SER A C 1
ATOM 699 O O . SER A 1 92 ? 16.275 7.079 -9.032 1.00 90.31 92 SER A O 1
ATOM 701 N N . LEU A 1 93 ? 15.470 8.881 -10.109 1.00 93.31 93 LEU A N 1
ATOM 702 C CA . LEU A 1 93 ? 14.647 9.354 -9.002 1.00 93.31 93 LEU A CA 1
ATOM 703 C C . LEU A 1 93 ? 13.490 8.392 -8.715 1.00 93.31 93 LEU A C 1
ATOM 705 O O . LEU A 1 93 ? 13.309 8.023 -7.558 1.00 93.31 93 LEU A O 1
ATOM 709 N N . VAL A 1 94 ? 12.743 7.938 -9.729 1.00 93.69 94 VAL A N 1
ATOM 710 C CA . VAL A 1 94 ? 11.619 7.002 -9.521 1.00 93.69 94 VAL A CA 1
ATOM 711 C C . VAL A 1 94 ? 12.114 5.695 -8.898 1.00 93.69 94 VAL A C 1
ATOM 713 O O . VAL A 1 94 ? 11.522 5.208 -7.933 1.00 93.69 94 VAL A O 1
ATOM 716 N N . TYR A 1 95 ? 13.243 5.168 -9.378 1.00 92.88 95 TYR A N 1
ATOM 717 C CA . TYR A 1 95 ? 13.867 3.976 -8.800 1.00 92.88 95 TYR A CA 1
ATOM 718 C C . TYR A 1 95 ? 14.285 4.193 -7.338 1.00 92.88 95 TYR A C 1
ATOM 720 O O . TYR A 1 95 ? 14.029 3.355 -6.469 1.00 92.88 95 TYR A O 1
ATOM 728 N N . THR A 1 96 ? 14.879 5.353 -7.043 1.00 94.81 96 THR A N 1
ATOM 729 C CA . THR A 1 96 ? 15.276 5.730 -5.680 1.00 94.81 96 THR A CA 1
ATOM 730 C C . THR A 1 96 ? 14.064 5.832 -4.760 1.00 94.81 96 THR A C 1
ATOM 732 O O . TH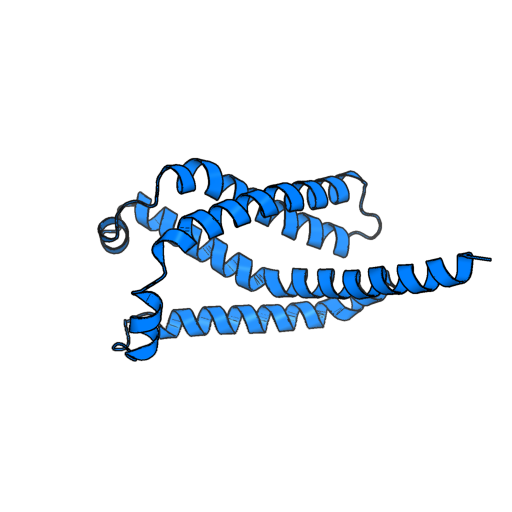R A 1 96 ? 14.089 5.284 -3.660 1.00 94.81 96 THR A O 1
ATOM 735 N N . VAL A 1 97 ? 12.981 6.466 -5.215 1.00 97.06 97 VAL A N 1
ATOM 736 C CA . VAL A 1 97 ? 11.721 6.569 -4.468 1.00 97.06 97 VAL A CA 1
ATOM 737 C C . VAL A 1 97 ? 11.132 5.188 -4.207 1.00 97.06 97 VAL A C 1
ATOM 739 O O . VAL A 1 97 ? 10.731 4.920 -3.075 1.00 97.06 97 VAL A O 1
ATOM 742 N N . HIS A 1 98 ? 11.117 4.298 -5.202 1.00 95.69 98 HIS A N 1
ATOM 743 C CA . HIS A 1 98 ? 10.610 2.936 -5.043 1.00 95.69 98 HIS A CA 1
ATOM 744 C C . HIS A 1 98 ? 11.400 2.157 -3.990 1.00 95.69 98 HIS A C 1
ATOM 746 O O . HIS A 1 98 ? 10.828 1.636 -3.030 1.00 95.69 98 HIS A O 1
ATOM 752 N N . LYS A 1 99 ? 12.732 2.153 -4.108 1.00 94.94 99 LYS A N 1
ATOM 753 C CA . LYS A 1 99 ? 13.630 1.464 -3.175 1.00 94.94 99 LYS A CA 1
ATOM 754 C C . LYS A 1 99 ? 13.563 2.051 -1.763 1.00 94.94 99 LYS A C 1
ATOM 756 O O . LYS A 1 99 ? 13.482 1.301 -0.792 1.00 94.94 99 LYS A O 1
ATOM 761 N N . ALA A 1 100 ? 13.574 3.376 -1.629 1.00 97.00 100 ALA A N 1
ATOM 762 C CA . ALA A 1 100 ? 13.470 4.044 -0.334 1.00 97.00 100 ALA A CA 1
ATOM 763 C C . ALA A 1 100 ? 12.112 3.768 0.325 1.00 97.00 100 ALA A C 1
ATOM 765 O O . ALA A 1 100 ? 12.058 3.414 1.504 1.00 97.00 100 ALA A O 1
ATOM 766 N N . SER A 1 101 ? 11.025 3.844 -0.450 1.00 97.12 101 SER A N 1
ATOM 767 C CA . SER A 1 101 ? 9.680 3.509 0.023 1.00 97.12 101 SER A CA 1
ATOM 768 C C . SER A 1 101 ? 9.608 2.062 0.490 1.00 97.12 101 SER A C 1
ATOM 770 O O . SER A 1 101 ? 9.049 1.815 1.550 1.00 97.12 101 SER A O 1
ATOM 772 N N . PHE A 1 102 ? 10.220 1.120 -0.236 1.00 96.06 102 PHE A N 1
ATOM 773 C CA . PHE A 1 102 ? 10.280 -0.286 0.163 1.00 96.06 102 PHE A CA 1
ATOM 774 C C . PHE A 1 102 ? 10.970 -0.479 1.520 1.00 96.06 102 PHE A C 1
ATOM 776 O O . PHE A 1 102 ? 10.429 -1.162 2.386 1.00 96.06 102 PHE A O 1
ATOM 783 N N . ILE A 1 103 ? 12.130 0.149 1.735 1.00 97.06 103 ILE A N 1
ATOM 784 C CA . ILE A 1 103 ? 12.883 0.038 2.997 1.00 97.06 103 ILE A CA 1
ATOM 785 C C . ILE A 1 103 ? 12.063 0.590 4.169 1.00 97.06 103 ILE A C 1
ATOM 787 O O . ILE A 1 103 ? 11.916 -0.072 5.199 1.00 97.06 103 ILE A O 1
ATOM 791 N N . VAL A 1 104 ? 11.491 1.787 4.004 1.00 97.25 104 VAL A N 1
ATOM 792 C CA . VAL A 1 104 ? 10.648 2.422 5.029 1.00 97.25 104 VAL A CA 1
ATOM 793 C C . VAL A 1 104 ? 9.400 1.582 5.300 1.00 97.25 104 VAL A C 1
ATOM 795 O O . VAL A 1 104 ? 9.052 1.337 6.457 1.00 97.25 104 VAL A O 1
ATOM 798 N N . TRP A 1 105 ? 8.750 1.104 4.239 1.00 97.19 105 TRP A N 1
ATOM 799 C CA . TRP A 1 105 ? 7.570 0.255 4.317 1.00 97.19 105 TRP A CA 1
ATOM 800 C C . TRP A 1 105 ? 7.864 -1.037 5.076 1.00 97.19 105 TRP A C 1
ATOM 802 O O . TRP A 1 105 ? 7.093 -1.393 5.963 1.00 97.19 105 TRP A O 1
ATOM 812 N N . LEU A 1 106 ? 8.992 -1.697 4.792 1.00 95.25 106 LEU A N 1
ATOM 813 C CA . LEU A 1 106 ? 9.402 -2.949 5.428 1.00 95.25 106 LEU A CA 1
ATOM 814 C C . LEU A 1 106 ? 9.590 -2.785 6.943 1.00 95.25 106 LEU A C 1
ATOM 816 O O . LEU A 1 106 ? 9.094 -3.596 7.727 1.00 95.25 106 LEU A O 1
ATOM 820 N N . GLY A 1 107 ? 10.250 -1.706 7.368 1.00 95.12 107 GLY A N 1
ATOM 821 C CA . GLY A 1 107 ? 10.382 -1.381 8.789 1.00 95.12 107 GLY A CA 1
ATOM 822 C C . GLY A 1 107 ? 9.026 -1.093 9.441 1.00 95.12 107 GLY A C 1
ATOM 823 O O . GLY A 1 107 ? 8.690 -1.666 10.480 1.00 95.12 107 GLY A O 1
ATOM 824 N N . ALA A 1 108 ? 8.209 -0.249 8.807 1.00 94.19 108 ALA A N 1
ATOM 825 C CA . ALA A 1 108 ? 6.912 0.156 9.341 1.00 94.19 108 ALA A CA 1
ATOM 826 C C . ALA A 1 108 ? 5.917 -1.013 9.432 1.00 94.19 108 ALA A C 1
ATOM 828 O O . ALA A 1 108 ? 5.231 -1.150 10.447 1.00 94.19 108 ALA A O 1
ATOM 829 N N . ILE A 1 109 ? 5.847 -1.880 8.414 1.00 93.44 109 ILE A N 1
ATOM 830 C CA . ILE A 1 109 ? 4.976 -3.061 8.430 1.00 93.44 109 ILE A CA 1
ATOM 831 C C . ILE A 1 109 ? 5.466 -4.092 9.446 1.00 93.44 109 ILE A C 1
ATOM 833 O O . ILE A 1 109 ? 4.638 -4.681 10.135 1.00 93.44 109 ILE A O 1
ATOM 837 N N . GLY A 1 110 ? 6.783 -4.263 9.607 1.00 91.69 110 GLY A N 1
ATOM 838 C CA . GLY A 1 110 ? 7.360 -5.130 10.634 1.00 91.69 110 GLY A CA 1
ATOM 839 C C . GLY A 1 110 ? 6.954 -4.687 12.039 1.00 91.69 110 GLY A C 1
ATOM 840 O O . GLY A 1 110 ? 6.398 -5.477 12.803 1.00 91.69 110 GLY A O 1
ATOM 841 N N . ILE A 1 111 ? 7.130 -3.399 12.353 1.00 91.38 111 ILE A N 1
ATOM 842 C CA . ILE A 1 111 ? 6.687 -2.809 13.627 1.00 91.38 111 ILE A CA 1
ATOM 843 C C . ILE A 1 111 ? 5.173 -2.970 13.801 1.00 91.38 111 ILE A C 1
ATOM 845 O O . ILE A 1 111 ? 4.717 -3.389 14.865 1.00 91.38 111 ILE A O 1
ATOM 849 N N . HIS A 1 112 ? 4.392 -2.670 12.758 1.00 89.56 112 HIS A N 1
ATOM 850 C CA . HIS A 1 112 ? 2.938 -2.807 12.780 1.00 89.56 112 HIS A CA 1
ATOM 851 C C . HIS A 1 112 ? 2.524 -4.246 13.112 1.00 89.56 112 HIS A C 1
ATOM 853 O O . HIS A 1 112 ? 1.776 -4.478 14.057 1.00 89.56 112 HIS A O 1
ATOM 859 N N . VAL A 1 113 ? 3.044 -5.232 12.383 1.00 88.94 113 VAL A N 1
ATOM 860 C CA . VAL A 1 113 ? 2.729 -6.646 12.597 1.00 88.94 113 VAL A CA 1
ATOM 861 C C . VAL A 1 113 ? 3.144 -7.089 14.000 1.00 88.94 113 VAL A C 1
ATOM 863 O O . VAL A 1 113 ? 2.321 -7.664 14.704 1.00 88.94 113 VAL A O 1
ATOM 866 N N . LEU A 1 114 ? 4.353 -6.760 14.464 1.00 88.56 114 LEU A N 1
ATOM 867 C CA . LEU A 1 114 ? 4.825 -7.134 15.804 1.00 88.56 114 LEU A CA 1
ATOM 868 C C . LEU A 1 114 ? 3.974 -6.527 16.930 1.00 88.56 114 LEU A C 1
ATOM 870 O O . LEU A 1 114 ? 3.671 -7.211 17.909 1.00 88.56 114 LEU A O 1
ATOM 874 N N . ALA A 1 115 ? 3.547 -5.271 16.792 1.00 84.94 115 ALA A N 1
ATOM 875 C CA . ALA A 1 115 ? 2.703 -4.605 17.782 1.00 84.94 115 ALA A CA 1
ATOM 876 C C . ALA A 1 115 ? 1.321 -5.263 17.919 1.00 84.94 115 ALA A C 1
ATOM 878 O O . ALA A 1 115 ? 0.803 -5.417 19.029 1.00 84.94 115 ALA A O 1
ATOM 879 N N . TYR A 1 116 ? 0.737 -5.691 16.797 1.00 78.25 116 TYR A N 1
ATOM 880 C CA . TYR A 1 116 ? -0.585 -6.315 16.778 1.00 78.25 116 TYR A CA 1
ATOM 881 C C . TYR A 1 116 ? -0.544 -7.841 16.989 1.00 78.25 116 TYR A C 1
ATOM 883 O O . TYR A 1 116 ? -1.502 -8.383 17.534 1.00 78.25 116 TYR A O 1
ATOM 891 N N . LEU A 1 117 ? 0.558 -8.534 16.672 1.00 72.06 117 LEU A N 1
ATOM 892 C CA . LEU A 1 117 ? 0.745 -9.968 16.954 1.00 72.06 117 LEU A CA 1
ATOM 893 C C . LEU A 1 117 ? 0.717 -10.276 18.454 1.00 72.06 117 LEU A C 1
ATOM 895 O O . LEU A 1 117 ? 0.159 -11.294 18.862 1.00 72.06 117 LEU A O 1
ATOM 899 N N . ARG A 1 118 ? 1.247 -9.370 19.286 1.00 62.12 118 ARG A N 1
ATOM 900 C CA . ARG A 1 118 ? 1.255 -9.515 20.753 1.00 62.12 118 ARG A CA 1
ATOM 901 C C . ARG A 1 118 ? -0.143 -9.600 21.386 1.00 62.12 118 ARG A C 1
ATOM 903 O O . ARG A 1 118 ? -0.245 -9.966 22.548 1.00 62.12 118 ARG A O 1
ATOM 910 N N . HIS A 1 119 ? -1.205 -9.298 20.638 1.00 58.03 119 HIS A N 1
ATOM 911 C CA . HIS A 1 119 ? -2.587 -9.272 21.130 1.00 58.03 119 HIS A CA 1
ATOM 912 C C . HIS A 1 119 ? -3.442 -10.464 20.651 1.00 58.03 119 HIS A C 1
ATOM 914 O O . HIS A 1 119 ? -4.638 -10.501 20.932 1.00 58.03 119 HIS A O 1
ATOM 920 N N . ILE A 1 120 ? -2.875 -11.419 19.899 1.00 56.94 120 ILE A N 1
ATOM 921 C CA . ILE A 1 120 ? -3.651 -12.435 19.164 1.00 56.94 120 ILE A CA 1
ATOM 922 C C . ILE A 1 120 ? -3.833 -13.827 19.822 1.00 56.94 120 ILE A C 1
ATOM 924 O O . ILE A 1 120 ? -4.843 -14.444 19.477 1.00 56.94 120 ILE A O 1
ATOM 928 N N . PRO A 1 121 ? -3.014 -14.405 20.732 1.00 52.81 121 PRO A N 1
ATOM 929 C CA . PRO A 1 121 ? -2.886 -15.868 20.686 1.00 52.81 121 PRO A CA 1
ATOM 930 C C . PRO A 1 121 ? -4.101 -16.728 21.073 1.00 52.81 121 PRO A C 1
ATOM 932 O O . PRO A 1 121 ? -4.132 -17.880 20.660 1.00 52.81 121 PRO A O 1
ATOM 935 N N . THR A 1 122 ? -5.113 -16.255 21.807 1.00 55.69 122 THR A N 1
ATOM 936 C CA . THR A 1 122 ? -6.153 -17.171 22.339 1.00 55.69 122 THR A CA 1
ATOM 937 C C . THR A 1 122 ? -7.589 -16.889 21.899 1.00 55.69 122 THR A C 1
ATOM 939 O O . THR A 1 122 ? -8.389 -17.821 21.823 1.00 55.69 122 THR A O 1
ATOM 942 N N . HIS A 1 123 ? -7.941 -15.660 21.515 1.00 52.78 123 HIS A N 1
ATOM 943 C CA . HIS A 1 123 ? -9.335 -15.336 21.166 1.00 52.78 123 HIS A CA 1
ATOM 944 C C . HIS A 1 123 ? -9.664 -15.517 19.678 1.00 52.78 123 HIS A C 1
ATOM 946 O O . HIS A 1 123 ? -10.788 -15.880 19.338 1.00 52.78 123 HIS A O 1
ATOM 952 N N . ALA A 1 124 ? -8.687 -15.336 18.784 1.00 54.78 124 ALA A N 1
ATOM 953 C CA . ALA A 1 124 ? -8.909 -15.437 17.339 1.00 54.78 124 ALA A CA 1
ATOM 954 C C . ALA A 1 124 ? -9.136 -16.884 16.862 1.00 54.78 124 ALA A C 1
ATOM 956 O O . ALA A 1 124 ? -9.947 -17.121 15.967 1.00 54.78 124 ALA A O 1
ATOM 957 N N . LEU A 1 125 ? -8.457 -17.855 17.484 1.00 55.53 125 LEU A N 1
ATOM 958 C CA . LEU A 1 125 ? -8.616 -19.277 17.169 1.00 55.53 125 LEU A CA 1
ATOM 959 C C . LEU A 1 125 ? -9.962 -19.813 17.690 1.00 55.53 125 LEU A C 1
ATOM 961 O O . LEU A 1 125 ? -10.656 -20.545 16.986 1.00 55.53 125 LEU A O 1
ATOM 965 N N . ALA A 1 126 ? -10.376 -19.384 18.888 1.00 55.44 126 ALA A N 1
ATOM 966 C CA . ALA A 1 126 ? -11.658 -19.756 19.485 1.00 55.44 126 ALA A CA 1
ATOM 967 C C . ALA A 1 126 ? -12.863 -19.200 18.700 1.00 55.44 126 ALA A C 1
ATOM 969 O O . ALA A 1 126 ? -13.847 -19.914 18.510 1.00 55.44 126 ALA A O 1
ATOM 970 N N . ASP A 1 127 ? -12.775 -17.971 18.181 1.00 56.94 127 ASP A N 1
ATOM 971 C CA . ASP A 1 127 ? -13.815 -17.367 17.332 1.00 56.94 127 ASP A CA 1
ATOM 972 C C . ASP A 1 127 ? -13.902 -17.998 15.934 1.00 56.94 127 ASP A C 1
ATOM 974 O O . ASP A 1 127 ? -14.977 -18.028 15.325 1.00 56.94 127 ASP A O 1
ATOM 978 N N . TRP A 1 128 ? -12.778 -18.500 15.413 1.00 53.00 128 TRP A N 1
ATOM 979 C CA . TRP A 1 128 ? -12.738 -19.223 14.143 1.00 53.00 128 TRP A CA 1
ATOM 980 C C . TRP A 1 128 ? -13.364 -20.618 14.269 1.00 53.00 128 TRP A C 1
ATOM 982 O O . TRP A 1 128 ? -14.169 -20.995 13.419 1.00 53.00 128 TRP A O 1
ATOM 992 N N . MET A 1 129 ? -13.088 -21.335 15.366 1.00 55.22 129 MET A N 1
ATOM 993 C CA . MET A 1 129 ? -13.659 -22.662 15.639 1.00 55.22 129 MET A CA 1
ATOM 994 C C . MET A 1 129 ? -15.143 -22.626 16.031 1.00 55.22 129 MET A C 1
ATOM 996 O O . MET A 1 129 ? -15.878 -23.561 15.732 1.00 55.22 129 MET A O 1
ATOM 1000 N N . ARG A 1 130 ? -15.621 -21.557 16.683 1.00 54.44 130 ARG A N 1
ATOM 1001 C CA . ARG A 1 130 ? -17.002 -21.488 17.200 1.00 54.44 130 ARG A CA 1
ATOM 1002 C C . ARG A 1 130 ? -18.068 -21.084 16.185 1.00 54.44 130 ARG A C 1
ATOM 1004 O O . ARG A 1 130 ? -19.223 -20.959 16.579 1.00 54.44 130 ARG A O 1
ATOM 1011 N N . GLY A 1 131 ? -17.727 -20.854 14.912 1.00 52.69 131 GLY A N 1
ATOM 1012 C CA . GLY A 1 131 ? -18.732 -20.533 13.886 1.00 52.69 131 GLY A CA 1
ATOM 1013 C C . GLY A 1 131 ? -19.695 -19.416 14.321 1.00 52.69 131 GLY A C 1
ATOM 1014 O O . GLY A 1 131 ? -20.896 -19.500 14.082 1.00 52.69 131 GLY A O 1
ATOM 1015 N N . GLY A 1 132 ? -19.184 -18.412 15.046 1.00 49.62 132 GLY A N 1
ATOM 1016 C CA . GLY A 1 132 ? -20.007 -17.460 15.787 1.00 49.62 132 GLY A CA 1
ATOM 1017 C C . GLY A 1 132 ? -20.961 -16.679 14.881 1.00 49.62 132 GLY A C 1
ATOM 1018 O O . GLY A 1 132 ? -20.504 -15.958 13.990 1.00 49.62 132 GLY A O 1
ATOM 1019 N N . ARG A 1 133 ? -22.265 -16.876 15.136 1.00 49.09 133 ARG A N 1
ATOM 1020 C CA . ARG A 1 133 ? -23.471 -16.131 14.708 1.00 49.09 133 ARG A CA 1
ATOM 1021 C C . ARG A 1 133 ? -23.177 -14.949 13.780 1.00 49.09 133 ARG A C 1
ATOM 1023 O O . ARG A 1 133 ? -22.509 -14.000 14.180 1.00 49.09 133 ARG A O 1
ATOM 1030 N N . GLU A 1 134 ? -23.703 -15.010 12.555 1.00 51.16 134 GLU A N 1
ATOM 1031 C CA . GLU A 1 134 ? -23.517 -14.022 11.485 1.00 51.16 134 GLU A CA 1
ATOM 1032 C C . GLU A 1 134 ? -23.657 -12.566 11.974 1.00 51.16 134 GLU A C 1
ATOM 1034 O O . GLU A 1 134 ? -24.739 -11.988 12.000 1.00 51.16 134 GLU A O 1
ATOM 1039 N N . ALA A 1 135 ? -22.536 -11.940 12.341 1.00 57.97 135 ALA A N 1
ATOM 1040 C CA . ALA A 1 135 ? -22.509 -10.517 12.639 1.00 57.97 135 ALA A CA 1
ATOM 1041 C C . ALA A 1 135 ? -22.812 -9.734 11.353 1.00 57.97 135 ALA A C 1
ATOM 1043 O O . ALA A 1 135 ? -22.120 -9.896 10.334 1.00 57.97 135 ALA A O 1
ATOM 1044 N N . PHE A 1 136 ? -23.837 -8.882 11.409 1.00 50.22 136 PHE A N 1
ATOM 1045 C CA . PHE A 1 136 ? -24.243 -7.973 10.339 1.00 50.22 136 PHE A CA 1
ATOM 1046 C C . PHE A 1 136 ? -23.000 -7.237 9.794 1.00 50.22 136 PHE A C 1
ATOM 1048 O O . PHE A 1 136 ? -22.296 -6.543 10.527 1.00 50.22 136 PHE A O 1
ATOM 1055 N N . GLY A 1 137 ? -22.648 -7.482 8.525 1.00 66.56 137 GLY A N 1
ATOM 1056 C CA . GLY A 1 137 ? -21.448 -6.929 7.872 1.00 66.56 137 GLY A CA 1
ATOM 1057 C C . GLY A 1 137 ? -20.272 -7.895 7.632 1.00 66.56 137 GLY A C 1
ATOM 1058 O O . GLY A 1 137 ? -19.354 -7.560 6.881 1.00 66.56 137 GLY A O 1
ATOM 1059 N N . ARG A 1 138 ? -20.277 -9.124 8.177 1.00 75.56 138 ARG A N 1
ATOM 1060 C CA . ARG A 1 138 ? -19.234 -10.135 7.869 1.00 75.56 138 ARG A CA 1
ATOM 1061 C C . ARG A 1 138 ? -19.298 -10.589 6.401 1.00 75.56 138 ARG A C 1
ATOM 1063 O O . ARG A 1 138 ? -18.259 -10.722 5.753 1.00 75.56 138 ARG A O 1
ATOM 1070 N N . ARG A 1 139 ? -20.511 -10.775 5.864 1.00 82.06 139 ARG A N 1
ATOM 1071 C CA . ARG A 1 139 ? -20.756 -11.204 4.473 1.00 82.06 139 ARG A CA 1
ATOM 1072 C C . ARG A 1 139 ? -20.354 -10.134 3.454 1.00 82.06 139 ARG A C 1
ATOM 1074 O O . ARG A 1 139 ? -19.678 -10.460 2.483 1.00 82.06 139 ARG A O 1
ATOM 1081 N N . SER A 1 140 ? -20.705 -8.869 3.691 1.00 83.50 140 SER A N 1
ATOM 1082 C CA . SER A 1 140 ? -20.308 -7.752 2.820 1.00 83.50 140 SER A CA 1
ATOM 1083 C C . SER A 1 140 ? -18.796 -7.535 2.832 1.00 83.50 140 SER A C 1
ATOM 1085 O O . SER A 1 140 ? -18.197 -7.415 1.769 1.00 83.50 140 SER A O 1
ATOM 1087 N N . ARG A 1 141 ? -18.150 -7.603 4.006 1.00 84.81 141 ARG A N 1
ATOM 1088 C CA . ARG A 1 141 ? -16.684 -7.546 4.114 1.00 84.81 141 ARG A CA 1
ATOM 1089 C C . ARG A 1 141 ? -16.009 -8.672 3.334 1.00 84.81 141 ARG A C 1
ATOM 1091 O O . ARG A 1 141 ? -15.066 -8.413 2.596 1.00 84.81 141 ARG A O 1
ATOM 1098 N N . ARG A 1 142 ? -16.488 -9.914 3.480 1.00 87.88 142 ARG A N 1
ATOM 1099 C CA . ARG A 1 142 ? -15.940 -11.065 2.745 1.00 87.88 142 ARG A CA 1
ATOM 1100 C C . ARG A 1 142 ? -16.089 -10.877 1.235 1.00 87.88 142 ARG A C 1
ATOM 1102 O O . ARG A 1 142 ? -15.124 -11.094 0.516 1.00 87.88 142 ARG A O 1
ATOM 1109 N N . ARG A 1 143 ? -17.259 -10.424 0.771 1.00 91.12 143 ARG A N 1
ATOM 1110 C CA . ARG A 1 143 ? -17.496 -10.107 -0.645 1.00 91.12 143 ARG A CA 1
ATOM 1111 C C . ARG A 1 143 ? -16.559 -9.014 -1.153 1.00 91.12 143 ARG A C 1
ATOM 1113 O O . ARG A 1 143 ? -15.987 -9.200 -2.212 1.00 91.12 143 ARG A O 1
ATOM 1120 N N . ALA A 1 144 ? -16.352 -7.937 -0.395 1.00 91.50 144 ALA A N 1
ATOM 1121 C CA . ALA A 1 144 ? -15.443 -6.859 -0.785 1.00 91.50 144 ALA A CA 1
ATOM 1122 C C . ALA A 1 144 ? -13.991 -7.344 -0.926 1.00 91.50 144 ALA A C 1
ATOM 1124 O O . ALA A 1 144 ? -13.338 -7.015 -1.907 1.00 91.50 144 ALA A O 1
ATOM 1125 N N . VAL A 1 145 ? -13.509 -8.170 0.011 1.00 91.62 145 VAL A N 1
ATOM 1126 C CA . VAL A 1 145 ? -12.157 -8.754 -0.056 1.00 91.62 145 VAL A CA 1
ATOM 1127 C C . VAL A 1 145 ? -12.019 -9.703 -1.247 1.00 91.62 145 VAL A C 1
ATOM 1129 O O . VAL A 1 145 ? -11.045 -9.621 -1.987 1.00 91.62 145 VAL A O 1
ATOM 1132 N N . VAL A 1 146 ? -12.994 -10.591 -1.459 1.00 92.75 146 VAL A N 1
ATOM 1133 C CA . VAL A 1 146 ? -12.985 -11.498 -2.617 1.00 92.75 146 VAL A CA 1
ATOM 1134 C C . VAL A 1 146 ? -13.027 -10.699 -3.919 1.00 92.75 146 VAL A C 1
ATOM 1136 O O . VAL A 1 146 ? -12.212 -10.945 -4.798 1.00 92.75 146 VAL A O 1
ATOM 1139 N N . ALA A 1 147 ? -13.909 -9.703 -4.019 1.00 93.44 147 ALA A N 1
ATOM 1140 C CA . ALA A 1 147 ? -14.000 -8.831 -5.183 1.00 93.44 147 ALA A CA 1
ATOM 1141 C C . ALA A 1 147 ? -12.672 -8.111 -5.443 1.00 93.44 147 ALA A C 1
ATOM 1143 O O . ALA A 1 147 ? -12.187 -8.159 -6.564 1.00 93.44 147 ALA A O 1
ATOM 1144 N N . SER A 1 148 ? -12.026 -7.536 -4.420 1.00 93.50 148 SER A N 1
ATOM 1145 C CA . SER A 1 148 ? -10.733 -6.864 -4.602 1.00 93.50 148 SER A CA 1
ATOM 1146 C C . SER A 1 148 ? -9.632 -7.813 -5.071 1.00 93.50 148 SER A C 1
ATOM 1148 O O . SER A 1 148 ? -8.797 -7.416 -5.874 1.00 93.50 148 SER A O 1
ATOM 1150 N N . LEU A 1 149 ? -9.625 -9.063 -4.597 1.00 93.62 149 LEU A N 1
ATOM 1151 C CA . LEU A 1 149 ? -8.659 -10.070 -5.041 1.00 93.62 149 LEU A CA 1
ATOM 1152 C C . LEU A 1 149 ? -8.905 -10.484 -6.496 1.00 93.62 149 LEU A C 1
ATOM 1154 O O . LEU A 1 149 ? -7.957 -10.566 -7.269 1.00 93.62 149 LEU A O 1
ATOM 1158 N N . LEU A 1 150 ? -10.168 -10.690 -6.880 1.00 94.81 150 LEU A N 1
ATOM 1159 C CA . LEU A 1 150 ? -10.544 -11.000 -8.262 1.00 94.81 150 LEU A CA 1
ATOM 1160 C C . LEU A 1 150 ? -10.221 -9.839 -9.206 1.00 94.81 150 LEU A C 1
ATOM 1162 O O . LEU A 1 150 ? -9.654 -10.060 -10.272 1.00 94.81 150 LEU A O 1
ATOM 1166 N N . THR A 1 151 ? -10.514 -8.601 -8.801 1.00 94.56 151 THR A N 1
ATOM 1167 C CA . THR A 1 151 ? -10.109 -7.402 -9.541 1.00 94.56 151 THR A CA 1
ATOM 1168 C C . THR A 1 151 ? -8.590 -7.334 -9.667 1.00 94.56 151 THR A C 1
ATOM 1170 O O . THR A 1 151 ? -8.094 -7.099 -10.760 1.00 94.56 151 THR A O 1
ATOM 1173 N N . GLY A 1 152 ? -7.845 -7.590 -8.587 1.00 92.12 152 GLY A N 1
ATOM 1174 C CA . GLY A 1 152 ? -6.382 -7.641 -8.607 1.00 92.12 152 GLY A CA 1
ATOM 1175 C C . GLY A 1 152 ? -5.843 -8.657 -9.609 1.00 92.12 152 GLY A C 1
ATOM 1176 O O . GLY A 1 152 ? -5.015 -8.312 -10.448 1.00 92.12 152 GLY A O 1
ATOM 1177 N N . ALA A 1 153 ? -6.371 -9.881 -9.583 1.00 91.81 153 ALA A N 1
ATOM 1178 C CA . ALA A 1 153 ? -6.020 -10.916 -10.550 1.00 91.81 153 ALA A CA 1
ATOM 1179 C C . ALA A 1 153 ? -6.333 -10.478 -11.991 1.00 91.81 153 ALA A C 1
ATOM 1181 O O . ALA A 1 153 ? -5.480 -10.603 -12.863 1.00 91.81 153 ALA A O 1
ATOM 1182 N N . GLY A 1 154 ? -7.514 -9.899 -12.236 1.00 93.19 154 GLY A N 1
ATOM 1183 C CA . GLY A 1 154 ? -7.898 -9.389 -13.555 1.00 93.19 154 GLY A CA 1
ATOM 1184 C C . GLY A 1 154 ? -6.966 -8.289 -14.073 1.00 93.19 154 GLY A C 1
ATOM 1185 O O . GLY A 1 154 ? -6.517 -8.354 -15.213 1.00 93.19 154 GLY A O 1
ATOM 1186 N N . VAL A 1 155 ? -6.617 -7.310 -13.233 1.00 91.38 155 VAL A N 1
ATOM 1187 C CA . VAL A 1 155 ? -5.691 -6.225 -13.608 1.00 91.38 155 VAL A CA 1
ATOM 1188 C C . VAL A 1 155 ? -4.286 -6.771 -13.878 1.00 91.38 155 VAL A C 1
ATOM 1190 O O . VAL A 1 155 ? -3.652 -6.358 -14.845 1.00 91.38 155 VAL A O 1
ATOM 1193 N N . ALA A 1 156 ? -3.808 -7.732 -13.083 1.00 90.75 156 ALA A N 1
ATOM 1194 C CA . ALA A 1 156 ? -2.512 -8.366 -13.316 1.00 90.75 156 ALA A CA 1
ATOM 1195 C C . ALA A 1 156 ? -2.468 -9.132 -14.648 1.00 90.75 156 ALA A C 1
ATOM 1197 O O . ALA A 1 156 ? -1.473 -9.043 -15.362 1.00 90.75 156 ALA A O 1
ATOM 1198 N N . LEU A 1 157 ? -3.554 -9.820 -15.023 1.00 91.69 157 LEU A N 1
ATOM 1199 C CA . LEU A 1 157 ? -3.667 -10.477 -16.330 1.00 91.69 157 LEU A CA 1
ATOM 1200 C C . LEU A 1 157 ? -3.622 -9.465 -17.484 1.00 91.69 157 LEU A C 1
ATOM 1202 O O . LEU A 1 157 ? -2.932 -9.697 -18.471 1.00 91.69 157 LEU A O 1
ATOM 1206 N N . ILE A 1 158 ? -4.300 -8.321 -17.347 1.00 92.19 158 ILE A N 1
ATOM 1207 C CA . ILE A 1 158 ? -4.264 -7.240 -18.348 1.00 92.19 158 ILE A CA 1
ATOM 1208 C C . ILE A 1 158 ? -2.855 -6.637 -18.466 1.00 92.19 158 ILE A C 1
ATOM 1210 O O . ILE A 1 158 ? -2.443 -6.257 -19.558 1.00 92.19 158 ILE A O 1
ATOM 1214 N N . ALA A 1 159 ? -2.095 -6.579 -17.370 1.00 89.62 159 ALA A N 1
ATOM 1215 C CA . ALA A 1 159 ? -0.732 -6.051 -17.352 1.00 89.62 159 ALA A CA 1
ATOM 1216 C C . ALA A 1 159 ? 0.327 -7.013 -17.931 1.00 89.62 159 ALA A C 1
ATOM 1218 O O . ALA A 1 159 ? 1.472 -6.600 -18.117 1.00 89.62 159 ALA A O 1
ATOM 1219 N N . LEU A 1 160 ? -0.020 -8.269 -18.250 1.00 89.69 160 LEU A N 1
ATOM 1220 C CA . LEU A 1 160 ? 0.931 -9.265 -18.765 1.00 89.69 160 LEU A CA 1
ATOM 1221 C C . LEU A 1 160 ? 1.732 -8.801 -19.993 1.00 89.69 160 LEU A C 1
ATOM 1223 O O . LEU A 1 160 ? 2.947 -8.987 -19.977 1.00 89.69 160 LEU A O 1
ATOM 1227 N N . PRO A 1 161 ? 1.137 -8.181 -21.034 1.00 88.50 161 PRO A N 1
ATOM 1228 C CA . PRO A 1 161 ? 1.898 -7.728 -22.197 1.00 88.50 161 PRO A CA 1
ATOM 1229 C C . PRO A 1 161 ? 2.925 -6.649 -21.845 1.00 88.50 161 PRO A C 1
ATOM 1231 O O . PRO A 1 161 ? 4.008 -6.623 -22.425 1.00 88.50 161 PRO A O 1
ATOM 1234 N N . LEU A 1 162 ? 2.596 -5.788 -20.876 1.00 85.94 162 LEU A N 1
ATOM 1235 C CA . LEU A 1 162 ? 3.475 -4.724 -20.400 1.00 85.94 162 LEU A CA 1
ATOM 1236 C C . LEU A 1 162 ? 4.649 -5.301 -19.605 1.00 85.94 162 LEU A C 1
ATOM 1238 O O . LEU A 1 162 ? 5.791 -4.936 -19.847 1.00 85.94 162 LEU A O 1
ATOM 1242 N N . VAL A 1 163 ? 4.387 -6.274 -18.727 1.00 85.25 163 VAL A N 1
ATOM 1243 C CA . VAL A 1 163 ? 5.442 -7.000 -18.002 1.00 85.25 163 VAL A CA 1
ATOM 1244 C C . VAL A 1 163 ? 6.310 -7.819 -18.962 1.00 85.25 163 VAL A C 1
ATOM 1246 O O . VAL A 1 163 ? 7.524 -7.854 -18.808 1.00 85.25 163 VAL A O 1
ATOM 1249 N N . ALA A 1 164 ? 5.722 -8.449 -19.982 1.00 84.12 164 ALA A N 1
ATOM 1250 C CA . ALA A 1 164 ? 6.459 -9.211 -20.988 1.00 84.12 164 ALA A CA 1
ATOM 1251 C C . ALA A 1 164 ? 7.329 -8.318 -21.890 1.00 84.12 164 ALA A C 1
ATOM 1253 O O . ALA A 1 164 ? 8.376 -8.759 -22.358 1.00 84.12 164 ALA A O 1
ATOM 1254 N N . ALA A 1 165 ? 6.926 -7.066 -22.132 1.00 82.06 165 ALA A N 1
ATOM 1255 C CA . ALA A 1 165 ? 7.715 -6.107 -22.901 1.00 82.06 165 ALA A CA 1
ATOM 1256 C C . ALA A 1 165 ? 9.052 -5.765 -22.229 1.00 82.06 165 ALA A C 1
ATOM 1258 O O . ALA A 1 165 ? 10.028 -5.567 -22.936 1.00 82.06 165 ALA A O 1
ATOM 1259 N N . TRP A 1 166 ? 9.124 -5.804 -20.896 1.00 74.25 166 TRP A N 1
ATOM 1260 C CA . TRP A 1 166 ? 10.370 -5.624 -20.140 1.00 74.25 166 TRP A CA 1
ATOM 1261 C C . TRP A 1 166 ? 11.407 -6.748 -20.347 1.00 74.25 166 TRP A C 1
ATOM 1263 O O . TRP A 1 166 ? 12.527 -6.628 -19.861 1.00 74.25 166 TRP A O 1
ATOM 1273 N N . HIS A 1 167 ? 11.053 -7.835 -21.046 1.00 65.62 167 HIS A N 1
ATOM 1274 C CA . HIS A 1 167 ? 11.969 -8.929 -21.419 1.00 65.62 167 HIS A CA 1
ATOM 1275 C C . HIS A 1 167 ? 12.476 -8.861 -22.860 1.00 65.62 167 HIS A C 1
ATOM 1277 O O . HIS A 1 167 ? 13.278 -9.712 -23.239 1.00 65.62 167 HIS A O 1
ATOM 1283 N N . ARG A 1 168 ? 11.966 -7.930 -23.672 1.00 57.94 168 ARG A N 1
ATOM 1284 C CA . ARG A 1 168 ? 12.385 -7.749 -25.067 1.00 57.94 168 ARG A CA 1
ATOM 1285 C C . ARG A 1 168 ? 13.468 -6.689 -25.162 1.00 57.94 168 ARG A C 1
ATOM 1287 O O . ARG A 1 168 ? 14.380 -6.908 -25.985 1.00 57.94 168 ARG A O 1
#

Foldseek 3Di:
DCVVVVVVVVVVVLVVVLVVLLVLLLCVLVVVVVVVVVVVLVVCCVVPPPVSPVVPDDDPCCVPPLVVLLVVLNCQQSVLSVVVLPDPDDDPVSVVSNVVSVVSNVVSVVVVCVVCVVVDDDPVVVCVVVVPDDDPCPVVVVVSNVVSSVVSNVSSVVCVVSSVVVVD

pLDDT: mean 82.3, std 15.3, range [46.97, 97.62]

Sequence (168 aa):
MLLPIEGLTLLSLHSLLSVHMLVGVALIPPVALKLGSTFYRFFRYYTGSAIFREKGPPQLVMRILVAPVLVASTVGLFGSGVALLLLEHPNSLVYTVHKASFIVWLGAIGIHVLAYLRHIPTHALADWMRGGREAFGRRSRRRAVVASLLTGAGVALIALPLVAAWHR

Secondary structure (DSSP, 8-state):
--HHHHHHHHHHHHHHHHHHHHHHHHHHHHHHHHHHHHHHHHHHHHTT-HHHHTT-PPPHHIIIIIHHHHHHHHHHHHHHHHHHHH-SS--HHHHHHHHHHHHHHHHHHHHHHHHHHTT-TTHHHHHHHTT----TTHHHHHHHHHHHHHHHHHHHHHTHHHHHHTT-

Radius of gyration: 20.2 Å; chains: 1; bounding box: 59×36×47 Å